Protein AF-A0A7S2DRT0-F1 (afdb_monomer_lite)

InterPro domains:
  IPR014710 RmlC-like jelly roll fold [G3DSA:2.60.120.10] (1-60)
  IPR041667 Cupin-like domain 8 [PF13621] (11-52)

pLDDT: mean 78.79, std 1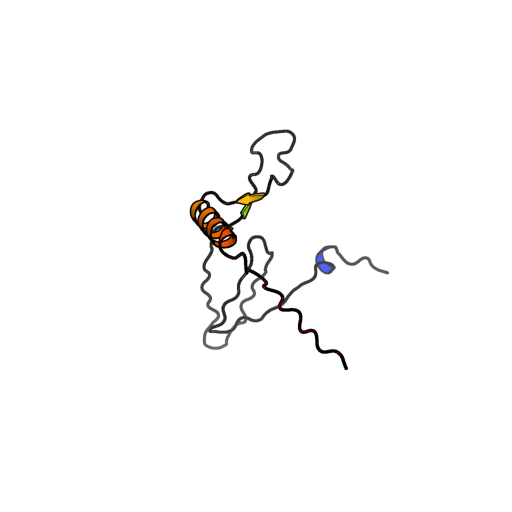6.58, range [38.59, 97.44]

Radius of gyration: 24.8 Å; chains: 1; bounding box: 72×45×56 Å

Structure (mmCIF, N/CA/C/O backbone):
data_AF-A0A7S2DRT0-F1
#
_entry.id   AF-A0A7S2DRT0-F1
#
loop_
_atom_site.group_PDB
_atom_site.id
_atom_site.type_symbol
_atom_site.label_atom_id
_atom_site.label_alt_id
_atom_site.label_comp_id
_atom_site.label_asym_id
_atom_site.label_entity_id
_atom_site.label_seq_id
_atom_site.pdbx_PDB_ins_code
_atom_site.Cartn_x
_atom_site.Cartn_y
_atom_site.Cartn_z
_atom_site.occupancy
_atom_site.B_iso_or_equiv
_atom_site.auth_seq_id
_atom_site.auth_comp_id
_atom_site.auth_asym_id
_atom_site.auth_atom_id
_atom_site.pdbx_PDB_model_num
ATOM 1 N N . MET A 1 1 ? 16.108 -32.661 11.415 1.00 62.16 1 MET A N 1
ATOM 2 C CA . MET A 1 1 ? 15.361 -31.670 10.605 1.00 62.16 1 MET A CA 1
ATOM 3 C C . MET A 1 1 ? 15.883 -30.280 10.935 1.00 62.16 1 MET A C 1
ATOM 5 O O . MET A 1 1 ? 15.874 -29.922 12.106 1.00 62.16 1 MET A O 1
ATOM 9 N N . ALA A 1 2 ? 16.380 -29.528 9.951 1.00 69.25 2 ALA A N 1
ATOM 10 C CA . ALA A 1 2 ? 16.818 -28.148 10.166 1.00 69.25 2 ALA A CA 1
ATOM 11 C C . ALA A 1 2 ? 15.604 -27.237 10.427 1.00 69.25 2 ALA A C 1
ATOM 13 O O . ALA A 1 2 ? 14.574 -27.375 9.765 1.00 69.25 2 ALA A O 1
ATOM 14 N N . LYS A 1 3 ? 15.703 -26.328 11.406 1.00 77.56 3 LYS A N 1
ATOM 15 C CA . LYS A 1 3 ? 14.666 -25.319 11.661 1.00 77.56 3 LYS A CA 1
ATOM 16 C C . LYS A 1 3 ? 14.762 -24.244 10.576 1.00 77.56 3 LYS A C 1
ATOM 18 O O . LYS A 1 3 ? 15.792 -23.588 10.475 1.00 77.56 3 LYS A O 1
ATOM 23 N N . ARG A 1 4 ? 13.693 -24.070 9.794 1.00 79.12 4 ARG A N 1
ATOM 24 C CA . ARG A 1 4 ? 13.535 -22.928 8.880 1.00 79.12 4 ARG A CA 1
ATOM 25 C C . ARG A 1 4 ? 13.593 -21.615 9.658 1.00 79.12 4 ARG A C 1
ATOM 27 O O . ARG A 1 4 ? 13.104 -21.557 10.794 1.00 79.12 4 ARG A O 1
ATOM 34 N N . SER A 1 5 ? 14.173 -20.579 9.060 1.00 87.50 5 SER A N 1
ATOM 35 C CA . SER A 1 5 ? 14.199 -19.243 9.665 1.00 87.50 5 SER A CA 1
ATOM 36 C C . SER A 1 5 ? 12.775 -18.686 9.843 1.00 87.50 5 SER A C 1
ATOM 38 O O . SER A 1 5 ? 11.827 -19.141 9.202 1.00 87.50 5 SER A O 1
ATOM 40 N N . LEU A 1 6 ? 12.586 -17.700 10.731 1.00 84.56 6 LEU A N 1
ATOM 41 C CA . LEU A 1 6 ? 11.270 -17.064 10.916 1.00 84.56 6 LEU A CA 1
ATOM 42 C C . LEU A 1 6 ? 10.760 -16.402 9.627 1.00 84.56 6 LEU A C 1
ATOM 44 O O . LEU A 1 6 ? 9.561 -16.414 9.374 1.00 84.56 6 LEU A O 1
ATOM 48 N N . VAL A 1 7 ? 11.671 -15.884 8.803 1.00 83.56 7 VAL A N 1
ATOM 49 C CA . VAL A 1 7 ? 11.357 -15.222 7.530 1.00 83.56 7 VAL A CA 1
ATOM 50 C C . VAL A 1 7 ? 10.798 -16.213 6.509 1.00 83.56 7 VAL A C 1
ATOM 52 O O . VAL A 1 7 ? 9.800 -15.923 5.860 1.00 83.56 7 VAL A O 1
ATOM 55 N N . GLU A 1 8 ? 11.368 -17.419 6.425 1.00 85.81 8 GLU A N 1
ATOM 56 C CA . GLU A 1 8 ? 10.902 -18.494 5.526 1.00 85.81 8 GLU A CA 1
ATOM 57 C C . GLU A 1 8 ? 9.492 -19.009 5.850 1.00 85.81 8 GLU A C 1
ATOM 59 O O . GLU A 1 8 ? 8.924 -19.793 5.090 1.00 85.81 8 GLU A O 1
ATOM 64 N N . ARG A 1 9 ? 8.933 -18.621 7.000 1.00 88.19 9 ARG A N 1
ATOM 65 C CA . ARG A 1 9 ? 7.596 -19.031 7.441 1.00 88.19 9 ARG A CA 1
ATOM 66 C C . ARG A 1 9 ? 6.520 -17.998 7.123 1.00 88.19 9 ARG A C 1
ATOM 68 O O . ARG A 1 9 ? 5.349 -18.285 7.362 1.00 88.19 9 ARG A O 1
ATOM 75 N N . ILE A 1 10 ? 6.895 -16.819 6.631 1.00 88.44 10 ILE A N 1
ATOM 76 C CA . ILE A 1 10 ? 5.943 -15.762 6.292 1.00 88.44 10 ILE A CA 1
ATOM 77 C C . ILE A 1 10 ? 5.317 -16.111 4.933 1.00 88.44 10 ILE A C 1
ATOM 79 O O . ILE A 1 10 ? 6.053 -16.205 3.948 1.00 88.44 10 ILE A O 1
ATOM 83 N N . PRO A 1 11 ? 3.992 -16.327 4.851 1.00 90.06 11 PRO A N 1
ATOM 84 C CA . PRO A 1 11 ? 3.329 -16.552 3.573 1.00 90.06 11 PRO A CA 1
ATOM 85 C C . PRO A 1 11 ? 3.464 -15.307 2.693 1.00 90.06 11 PRO A C 1
ATOM 87 O O . PRO A 1 11 ? 3.334 -14.180 3.172 1.00 90.06 11 PRO A O 1
ATOM 90 N N . ARG A 1 12 ? 3.736 -15.521 1.404 1.00 92.00 12 ARG A N 1
ATOM 91 C CA . ARG A 1 12 ? 3.936 -14.459 0.415 1.00 92.00 12 ARG A CA 1
ATOM 92 C C . ARG A 1 12 ? 2.853 -14.524 -0.646 1.00 92.00 12 ARG A C 1
ATOM 94 O O . ARG A 1 12 ? 2.430 -15.609 -1.038 1.00 92.00 12 ARG A O 1
ATOM 101 N N . VAL A 1 13 ? 2.440 -13.352 -1.106 1.00 94.56 13 VAL A N 1
ATOM 102 C CA . VAL A 1 13 ? 1.585 -13.187 -2.279 1.00 94.56 13 VAL A CA 1
ATOM 103 C C . VAL A 1 13 ? 2.405 -12.412 -3.296 1.00 94.56 13 VAL A C 1
ATOM 105 O O . VAL A 1 13 ? 2.816 -11.287 -3.024 1.00 94.56 13 VAL A O 1
ATOM 108 N N . GLU A 1 14 ? 2.680 -13.037 -4.437 1.00 95.19 14 GLU A N 1
ATOM 109 C CA . GLU A 1 14 ? 3.461 -12.445 -5.522 1.00 95.19 14 GLU A CA 1
ATOM 110 C C . GLU A 1 14 ? 2.535 -12.080 -6.677 1.00 95.19 14 GLU A C 1
ATOM 112 O O . GLU A 1 14 ? 1.669 -12.863 -7.071 1.00 95.19 14 GLU A O 1
ATOM 117 N N . VAL A 1 15 ? 2.711 -10.871 -7.208 1.00 95.75 15 VAL A N 1
ATOM 118 C CA . VAL A 1 15 ? 1.907 -10.343 -8.312 1.00 95.75 15 VAL A CA 1
ATOM 119 C C . VAL A 1 15 ? 2.797 -9.607 -9.306 1.00 95.75 15 VAL A C 1
ATOM 121 O O . VAL A 1 15 ? 3.780 -8.976 -8.923 1.00 95.75 15 VAL A O 1
ATOM 124 N N . VAL A 1 16 ? 2.425 -9.659 -10.586 1.00 95.31 16 VAL A N 1
ATOM 125 C CA . VAL A 1 16 ? 3.060 -8.876 -11.653 1.00 95.31 16 VAL A CA 1
ATOM 126 C C . VAL A 1 16 ? 2.074 -7.816 -12.129 1.00 95.31 16 VAL A C 1
ATOM 128 O O . VAL A 1 16 ? 0.986 -8.128 -12.614 1.00 95.31 16 VAL A O 1
ATOM 131 N N . VAL A 1 17 ? 2.456 -6.549 -11.981 1.00 95.00 17 VAL A N 1
ATOM 132 C CA . VAL A 1 17 ? 1.656 -5.393 -12.403 1.00 95.00 17 VAL A CA 1
ATOM 133 C C . VAL A 1 17 ? 2.108 -4.971 -13.801 1.00 95.00 17 VAL A C 1
ATOM 135 O O . VAL A 1 17 ? 3.297 -4.772 -14.031 1.00 95.00 17 VAL A O 1
ATOM 138 N N . GLN A 1 18 ? 1.167 -4.862 -14.739 1.00 93.25 18 GLN A N 1
ATOM 139 C CA . GLN A 1 18 ? 1.421 -4.491 -16.133 1.00 93.25 18 GLN A CA 1
ATOM 140 C C . GLN A 1 18 ? 0.907 -3.072 -16.423 1.00 93.25 18 GLN A C 1
ATOM 142 O O . GLN A 1 18 ? 0.134 -2.529 -15.627 1.00 93.25 18 GLN A O 1
ATOM 147 N N . PRO A 1 19 ? 1.299 -2.453 -17.552 1.00 92.81 19 PRO A N 1
ATOM 148 C CA . PRO A 1 19 ? 0.739 -1.171 -17.965 1.00 92.81 19 PRO A CA 1
ATOM 149 C C . PRO A 1 19 ? -0.796 -1.202 -17.992 1.00 92.81 19 PRO A C 1
ATOM 151 O O . PRO A 1 19 ? -1.398 -2.078 -18.605 1.00 92.81 19 PRO A O 1
ATOM 154 N N . GLY A 1 20 ? -1.424 -0.245 -17.306 1.00 94.88 20 GLY A N 1
ATOM 155 C CA . GLY A 1 20 ? -2.882 -0.159 -17.158 1.00 94.88 20 GLY A CA 1
ATOM 156 C C . GLY A 1 20 ? -3.455 -0.884 -15.934 1.00 94.88 20 GLY A C 1
ATOM 157 O O . GLY A 1 20 ? -4.617 -0.660 -15.603 1.00 94.88 20 GLY A O 1
ATOM 158 N N . HIS A 1 21 ? -2.672 -1.701 -15.222 1.00 96.56 21 HIS A N 1
ATOM 159 C CA . HIS A 1 21 ? -3.114 -2.303 -13.963 1.00 96.56 21 HIS A CA 1
ATOM 160 C C . HIS A 1 21 ? -3.060 -1.300 -12.807 1.00 96.56 21 HIS A C 1
ATOM 162 O O . HIS A 1 21 ? -2.163 -0.462 -12.720 1.00 96.56 21 HIS A O 1
ATOM 168 N N . ILE A 1 22 ? -3.994 -1.456 -11.868 1.00 97.19 22 ILE A N 1
ATOM 169 C CA . ILE A 1 22 ? -3.996 -0.754 -10.586 1.00 97.19 22 ILE A CA 1
ATOM 170 C C . ILE A 1 22 ? -3.856 -1.803 -9.488 1.00 97.19 22 ILE A C 1
ATOM 172 O O . ILE A 1 22 ? -4.667 -2.723 -9.395 1.00 97.19 22 ILE A O 1
ATOM 176 N N . LEU A 1 23 ? -2.826 -1.661 -8.655 1.00 97.44 23 LEU A N 1
ATOM 177 C CA . LEU A 1 23 ? -2.627 -2.497 -7.476 1.00 97.44 23 LEU A CA 1
ATOM 178 C C . LEU A 1 23 ? -3.076 -1.729 -6.232 1.00 97.44 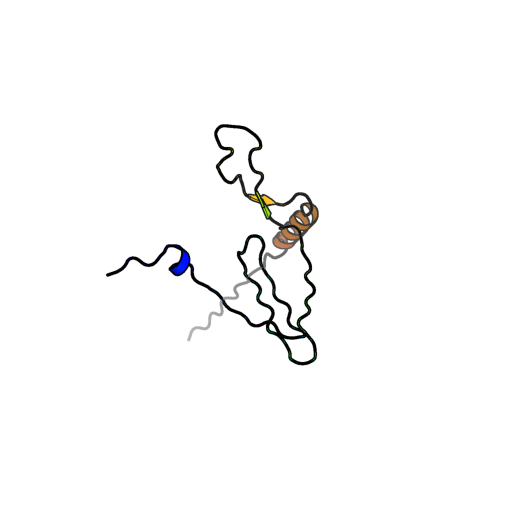23 LEU A C 1
ATOM 180 O O . LEU A 1 23 ? -2.493 -0.702 -5.889 1.00 97.44 23 LEU A O 1
ATOM 184 N N . TYR A 1 24 ? -4.091 -2.245 -5.540 1.00 97.00 24 TYR A N 1
ATOM 185 C CA . TYR A 1 24 ? -4.460 -1.755 -4.216 1.00 97.00 24 TYR A CA 1
ATOM 186 C C . TYR A 1 24 ? -3.581 -2.423 -3.158 1.00 97.00 24 TYR A C 1
ATOM 188 O O . TYR A 1 24 ? -3.634 -3.640 -2.982 1.00 97.00 24 TYR A O 1
ATOM 196 N N . ILE A 1 25 ? -2.779 -1.624 -2.453 1.00 96.12 25 ILE A N 1
ATOM 197 C CA . ILE A 1 25 ? -1.981 -2.074 -1.310 1.00 96.12 25 ILE A CA 1
ATOM 198 C C . ILE A 1 25 ? -2.655 -1.533 -0.046 1.00 96.12 25 ILE A C 1
ATOM 200 O O . ILE A 1 25 ? -2.635 -0.318 0.170 1.00 96.12 25 ILE A O 1
ATOM 204 N N . PRO A 1 26 ? -3.265 -2.394 0.787 1.00 93.31 26 PRO A N 1
ATOM 205 C CA . PRO A 1 26 ? -3.889 -1.941 2.018 1.00 93.31 26 PRO A CA 1
ATOM 206 C C . PRO A 1 26 ? -2.876 -1.276 2.952 1.00 93.31 26 PRO A C 1
ATOM 208 O O . PRO A 1 26 ? -1.692 -1.624 2.986 1.00 93.31 26 PRO A O 1
ATOM 211 N N . ALA A 1 27 ? -3.360 -0.338 3.765 1.00 89.94 27 ALA A N 1
ATOM 212 C CA . ALA A 1 27 ? -2.532 0.297 4.777 1.00 89.94 27 ALA A CA 1
ATOM 213 C C . ALA A 1 27 ? -1.861 -0.753 5.679 1.00 89.94 27 ALA A C 1
ATOM 215 O O . ALA A 1 27 ? -2.481 -1.739 6.082 1.00 89.94 27 ALA A O 1
ATOM 216 N N . LEU A 1 28 ? -0.595 -0.504 6.027 1.00 88.19 28 LEU A N 1
ATOM 217 C CA . LEU A 1 28 ? 0.230 -1.349 6.902 1.00 88.19 28 LEU A CA 1
ATOM 218 C C . LEU A 1 28 ? 0.622 -2.721 6.321 1.00 88.19 28 LEU A C 1
ATOM 220 O O . LEU A 1 28 ? 1.243 -3.515 7.030 1.00 88.19 28 LEU A O 1
ATOM 224 N N . TRP A 1 29 ? 0.310 -3.016 5.056 1.00 92.88 29 TRP A N 1
ATOM 225 C CA . TRP A 1 29 ? 0.797 -4.233 4.407 1.00 92.88 2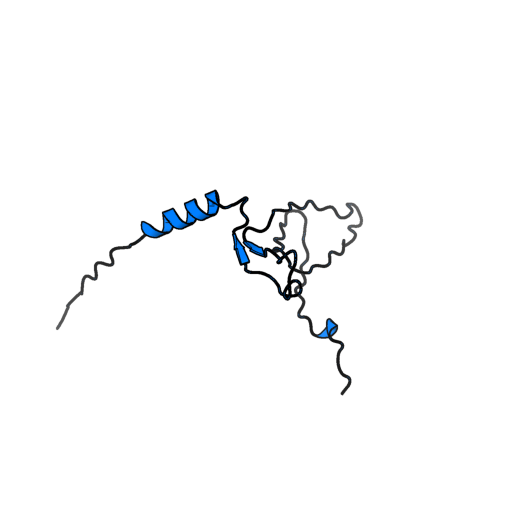9 TRP A CA 1
ATOM 226 C C . TRP A 1 29 ? 2.264 -4.097 3.995 1.00 92.88 29 TRP A C 1
ATOM 228 O O . TRP A 1 29 ? 2.648 -3.184 3.261 1.00 92.88 29 TRP A O 1
ATOM 238 N N . TRP A 1 30 ? 3.083 -5.050 4.445 1.00 94.38 30 TRP A N 1
ATOM 239 C CA . TRP A 1 30 ? 4.461 -5.193 3.988 1.00 94.38 30 TRP A CA 1
ATOM 240 C C . TRP A 1 30 ? 4.479 -5.577 2.511 1.00 94.38 30 TRP A C 1
ATOM 242 O O . TRP A 1 30 ? 3.776 -6.499 2.101 1.00 94.38 30 TRP A O 1
ATOM 252 N N . HIS A 1 31 ? 5.294 -4.883 1.726 1.00 95.81 31 HIS A N 1
ATOM 253 C CA . HIS A 1 31 ? 5.460 -5.156 0.307 1.00 95.81 31 HIS A CA 1
ATOM 254 C C . HIS A 1 31 ? 6.893 -4.846 -0.126 1.00 95.81 31 HIS A C 1
AT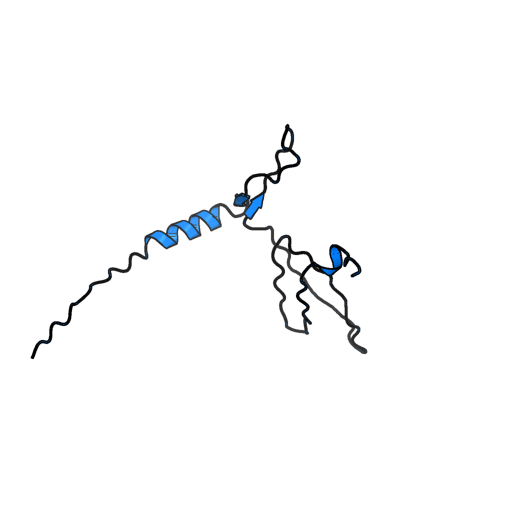OM 256 O O . HIS A 1 31 ? 7.550 -3.960 0.419 1.00 95.81 31 HIS A O 1
ATOM 262 N N . GLU A 1 32 ? 7.362 -5.599 -1.112 1.00 95.19 32 GLU A N 1
ATOM 263 C CA . GLU A 1 32 ? 8.627 -5.391 -1.804 1.00 95.19 32 GLU A CA 1
ATOM 264 C C . GLU A 1 32 ? 8.306 -5.200 -3.285 1.00 95.19 32 GLU A C 1
ATOM 266 O O . GLU A 1 32 ? 7.470 -5.917 -3.838 1.00 95.19 32 GLU A O 1
ATOM 271 N N . VAL A 1 33 ? 8.934 -4.208 -3.915 1.00 95.25 33 VAL A N 1
ATOM 272 C CA . VAL A 1 33 ? 8.702 -3.883 -5.323 1.00 95.25 33 VAL A CA 1
ATOM 273 C C . VAL A 1 33 ? 10.005 -4.059 -6.078 1.00 95.25 33 VAL A C 1
ATOM 275 O O . VAL A 1 33 ? 10.989 -3.371 -5.810 1.00 95.25 33 VAL A O 1
ATOM 278 N N . THR A 1 34 ? 9.997 -4.965 -7.049 1.00 94.75 34 THR A N 1
ATOM 279 C CA . THR A 1 34 ? 11.106 -5.150 -7.982 1.00 94.75 34 THR A CA 1
ATOM 280 C C . THR A 1 34 ? 10.665 -4.704 -9.367 1.00 94.75 34 THR A C 1
ATOM 282 O O . THR A 1 34 ? 9.692 -5.216 -9.916 1.00 94.75 34 THR A O 1
ATOM 285 N N . ALA A 1 35 ? 11.392 -3.749 -9.945 1.00 91.31 35 ALA A N 1
ATOM 286 C CA . ALA A 1 35 ? 11.193 -3.366 -11.333 1.00 91.31 35 ALA A CA 1
ATOM 287 C C . ALA A 1 35 ? 11.743 -4.468 -12.248 1.00 91.31 35 ALA A C 1
ATOM 289 O O . ALA A 1 35 ? 12.927 -4.803 -12.179 1.00 91.31 35 ALA A O 1
ATOM 290 N N . LEU A 1 36 ? 10.894 -5.015 -13.119 1.00 86.44 36 LEU A N 1
ATOM 291 C CA . LEU A 1 36 ? 11.341 -5.899 -14.190 1.00 86.44 36 LEU A CA 1
ATOM 292 C C . LEU A 1 36 ? 11.780 -5.024 -15.372 1.00 86.44 36 LEU A C 1
ATOM 294 O O . LEU A 1 36 ? 10.967 -4.250 -15.882 1.00 86.44 36 LEU A O 1
ATOM 298 N N . PRO A 1 37 ? 13.052 -5.081 -15.798 1.00 79.25 37 PRO A N 1
ATOM 299 C CA . PRO A 1 37 ? 13.533 -4.229 -16.875 1.00 79.25 37 PRO A CA 1
ATOM 300 C C . PRO A 1 37 ? 12.843 -4.599 -18.194 1.00 79.25 37 PRO A C 1
ATOM 302 O O . PRO A 1 37 ? 12.996 -5.715 -18.689 1.00 79.25 37 PRO A O 1
ATOM 305 N N . HIS A 1 38 ? 12.104 -3.652 -18.780 1.00 78.62 38 HIS A N 1
ATOM 306 C CA . HIS A 1 38 ? 11.663 -3.752 -20.170 1.00 78.62 38 HIS A CA 1
ATOM 307 C C . HIS A 1 38 ? 12.797 -3.268 -21.085 1.00 78.62 38 HIS A C 1
ATOM 309 O O . HIS A 1 38 ? 13.322 -2.178 -20.834 1.00 78.62 38 HIS A O 1
ATOM 315 N N . PRO A 1 39 ? 13.164 -4.014 -22.146 1.00 79.81 39 PRO A N 1
ATOM 316 C CA . PRO A 1 39 ? 14.337 -3.708 -22.971 1.00 79.81 39 PRO A CA 1
ATOM 317 C C . PRO A 1 39 ? 14.300 -2.321 -23.633 1.00 79.81 39 PRO A C 1
ATOM 319 O O . PRO A 1 39 ? 15.353 -1.756 -23.902 1.00 79.81 39 PRO A O 1
ATOM 322 N N . GLU A 1 40 ? 13.110 -1.757 -23.856 1.00 80.25 40 GLU A N 1
ATOM 323 C CA . GLU A 1 40 ? 12.944 -0.499 -24.606 1.00 80.25 40 GLU A CA 1
ATOM 324 C C . GLU A 1 40 ? 12.328 0.658 -23.805 1.00 80.25 40 GLU A C 1
ATOM 326 O O . GLU A 1 40 ? 12.544 1.818 -24.138 1.00 80.25 40 GLU A O 1
ATOM 331 N N . LEU A 1 41 ? 11.541 0.369 -22.764 1.00 77.19 41 LEU A N 1
ATOM 332 C CA . LEU A 1 41 ? 10.604 1.345 -22.178 1.00 77.19 41 LEU A CA 1
ATOM 333 C C . LEU A 1 41 ? 10.867 1.638 -20.695 1.00 77.19 41 LEU A C 1
ATOM 335 O O . LEU A 1 41 ? 10.218 2.506 -20.115 1.00 77.19 41 LEU A O 1
ATOM 339 N N . GLY A 1 42 ? 11.825 0.942 -20.072 1.00 83.56 42 GLY A N 1
ATOM 340 C CA . GLY A 1 42 ? 12.025 1.012 -18.624 1.00 83.56 42 GLY A CA 1
ATOM 341 C C . GLY A 1 42 ? 10.785 0.555 -17.842 1.00 83.56 42 GLY A C 1
ATOM 342 O O . GLY A 1 42 ? 9.872 -0.059 -18.391 1.00 83.56 42 GLY A O 1
ATOM 343 N N . CYS A 1 43 ? 10.762 0.824 -16.537 1.00 90.19 43 CYS A N 1
ATOM 344 C CA . CYS A 1 43 ? 9.623 0.536 -15.665 1.00 90.19 43 CYS A CA 1
ATOM 345 C C . CYS A 1 43 ? 9.227 1.825 -14.941 1.00 90.19 43 CYS A C 1
ATOM 347 O O . CYS A 1 43 ? 10.043 2.401 -14.222 1.00 90.19 43 CYS A O 1
ATOM 349 N N . MET A 1 44 ? 7.985 2.271 -15.129 1.00 90.50 44 MET A N 1
ATOM 350 C CA . MET A 1 44 ? 7.442 3.470 -14.492 1.00 90.50 44 MET A CA 1
ATOM 351 C C . MET A 1 44 ? 6.087 3.157 -13.863 1.00 90.50 44 MET A C 1
ATOM 353 O O . MET A 1 44 ? 5.254 2.477 -14.458 1.00 90.50 44 MET A O 1
ATOM 357 N N . SER A 1 45 ? 5.861 3.689 -12.666 1.00 93.38 45 SER A N 1
ATOM 358 C CA . SER A 1 45 ? 4.604 3.565 -11.933 1.00 93.38 45 SER A CA 1
ATOM 359 C C . SER A 1 45 ? 4.272 4.876 -11.234 1.00 93.38 45 SER A C 1
ATOM 361 O O . SER A 1 45 ? 5.174 5.601 -10.815 1.00 93.38 45 SER A O 1
ATOM 363 N N . VAL A 1 46 ? 2.982 5.141 -11.048 1.00 95.88 46 VAL A N 1
ATOM 364 C CA . VAL A 1 46 ? 2.483 6.242 -10.219 1.00 95.88 46 VAL A CA 1
ATOM 365 C C . VAL A 1 46 ? 1.648 5.643 -9.098 1.00 95.88 46 VAL A C 1
ATOM 367 O O . VAL A 1 46 ? 0.796 4.792 -9.343 1.00 95.88 46 VAL A O 1
ATOM 370 N N . SER A 1 47 ? 1.894 6.087 -7.871 1.00 96.75 47 SER A N 1
ATOM 371 C CA . SER A 1 47 ? 1.149 5.665 -6.687 1.00 96.75 47 SER A CA 1
ATOM 372 C C . SER A 1 47 ? 0.388 6.841 -6.090 1.00 96.75 47 SER A C 1
ATOM 374 O O . SER A 1 47 ? 0.928 7.943 -5.996 1.00 96.75 47 SER A O 1
ATOM 376 N N . HIS A 1 48 ? -0.831 6.578 -5.626 1.00 97.00 48 HIS A N 1
ATOM 377 C CA . HIS A 1 48 ? -1.598 7.508 -4.805 1.00 97.00 48 HIS A CA 1
ATOM 378 C C . HIS A 1 48 ? -1.653 6.962 -3.381 1.00 97.00 48 HIS A C 1
ATOM 380 O O . HIS A 1 48 ? -2.071 5.823 -3.170 1.00 97.00 48 HIS A O 1
ATOM 386 N N . THR A 1 49 ? -1.224 7.771 -2.416 1.00 94.56 49 THR A N 1
ATOM 387 C CA . THR A 1 49 ? -1.231 7.403 -0.999 1.00 94.56 49 THR A CA 1
ATOM 388 C C . THR A 1 49 ? -2.335 8.170 -0.297 1.00 94.56 49 THR A C 1
ATOM 390 O O . THR A 1 49 ? -2.366 9.397 -0.343 1.00 94.56 49 THR A O 1
ATOM 393 N N . TYR A 1 50 ? -3.219 7.435 0.367 1.00 91.38 50 TYR A N 1
ATOM 394 C CA . TYR A 1 50 ? -4.303 7.984 1.172 1.00 91.38 50 TYR A CA 1
ATOM 395 C C . TYR A 1 50 ? -4.028 7.702 2.645 1.00 91.38 50 TYR A C 1
ATOM 397 O O . TYR A 1 50 ? -3.430 6.675 2.984 1.00 91.38 50 TYR A O 1
ATOM 405 N N . GLU A 1 51 ? -4.471 8.595 3.526 1.00 90.12 51 GLU A N 1
ATOM 406 C CA . GLU A 1 51 ? -4.440 8.297 4.951 1.00 90.12 51 GLU A CA 1
ATOM 407 C C . GLU A 1 51 ? -5.414 7.148 5.268 1.00 90.12 51 GLU A C 1
ATOM 409 O O . GLU A 1 51 ? -6.511 7.088 4.708 1.00 90.12 51 GLU A O 1
ATOM 414 N N . PRO A 1 52 ? -5.051 6.209 6.158 1.00 90.56 52 PRO A N 1
ATOM 415 C CA . PRO A 1 52 ? -5.958 5.139 6.551 1.00 90.56 52 PRO A CA 1
ATOM 416 C C . PRO A 1 52 ? -7.233 5.693 7.199 1.00 90.56 52 PRO A C 1
ATOM 418 O O .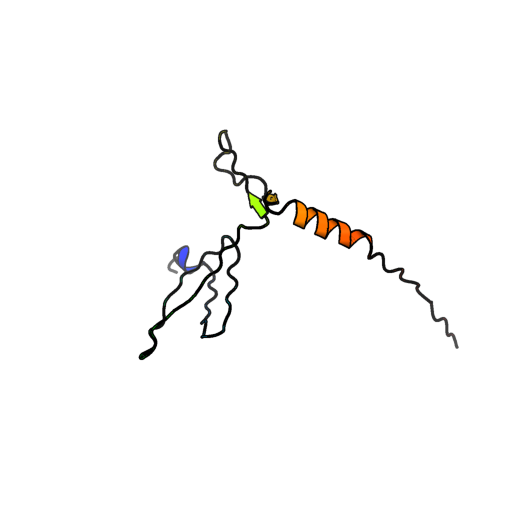 PRO A 1 52 ? -7.168 6.595 8.038 1.00 90.56 52 PRO A O 1
ATOM 421 N N . PHE A 1 53 ? -8.382 5.104 6.856 1.00 88.69 53 PHE A N 1
ATOM 422 C CA . PHE A 1 53 ? -9.681 5.479 7.427 1.00 88.69 53 PHE A CA 1
ATOM 423 C C . PHE A 1 53 ? -9.761 5.176 8.929 1.00 88.69 53 PHE A C 1
ATOM 425 O O . PHE A 1 53 ? -10.326 5.944 9.701 1.00 88.69 53 PHE A O 1
ATOM 432 N N . TYR A 1 54 ? -9.120 4.086 9.357 1.00 87.75 54 TYR A N 1
ATOM 433 C CA . TYR A 1 54 ? -8.933 3.744 10.762 1.00 87.75 54 TYR A CA 1
ATOM 434 C C . TYR A 1 54 ? -7.450 3.786 11.123 1.00 87.75 54 TYR A C 1
ATOM 436 O O . TYR A 1 54 ? -6.604 3.242 10.410 1.00 87.75 54 TYR A O 1
ATOM 444 N N . GLY A 1 55 ? -7.136 4.401 12.258 1.00 83.94 55 GLY A N 1
ATOM 445 C CA . GLY A 1 55 ? -5.783 4.510 12.795 1.00 83.94 55 GLY A CA 1
ATOM 446 C C . GLY A 1 55 ? -5.721 4.074 14.254 1.00 83.94 55 GLY A C 1
ATOM 447 O O . GLY A 1 55 ? -6.743 3.838 14.894 1.00 83.94 55 GLY A O 1
ATOM 448 N N . ARG A 1 56 ? -4.511 3.970 14.806 1.00 80.19 56 ARG A N 1
ATOM 449 C CA . ARG A 1 56 ? -4.312 3.756 16.247 1.00 80.19 56 ARG A CA 1
ATOM 450 C C . ARG A 1 56 ? -3.662 4.983 16.857 1.00 80.19 56 ARG A C 1
ATOM 452 O O . ARG A 1 56 ? -2.607 5.409 16.398 1.00 80.19 56 ARG A O 1
ATOM 459 N N . VAL A 1 57 ? -4.251 5.508 17.926 1.00 71.25 57 VAL A N 1
ATOM 460 C CA . VAL A 1 57 ? -3.615 6.564 18.721 1.00 71.25 57 VAL A CA 1
ATOM 461 C C . VAL A 1 57 ? -2.715 5.892 19.741 1.00 71.25 57 VAL A C 1
ATOM 463 O O . VAL A 1 57 ? -3.188 5.296 20.708 1.00 71.25 57 VAL A O 1
ATOM 466 N N . GLN A 1 58 ? -1.406 5.936 19.507 1.00 69.06 58 GLN A N 1
ATOM 467 C CA . GLN A 1 58 ? -0.454 5.418 20.480 1.00 69.06 58 GLN A CA 1
ATOM 468 C C . GLN A 1 58 ? -0.417 6.360 21.695 1.00 69.06 58 GLN A C 1
ATOM 470 O O . GLN A 1 58 ? -0.292 7.576 21.512 1.00 69.06 58 GLN A O 1
ATOM 475 N N . PRO A 1 59 ? -0.518 5.847 22.936 1.00 64.69 59 PRO A N 1
ATOM 476 C CA . PRO A 1 59 ? -0.357 6.681 24.118 1.00 64.69 59 PRO A CA 1
ATOM 477 C C . PRO A 1 59 ? 1.047 7.289 24.108 1.00 64.69 59 PRO A C 1
ATOM 479 O O . PRO A 1 59 ? 2.043 6.569 24.182 1.00 64.69 59 PRO A O 1
ATOM 482 N N . ARG A 1 60 ? 1.129 8.619 23.985 1.00 63.22 60 ARG A N 1
ATOM 483 C CA . ARG A 1 60 ? 2.399 9.346 23.823 1.00 63.22 60 ARG A CA 1
ATOM 484 C C . ARG A 1 60 ? 3.305 9.235 25.060 1.00 63.22 60 ARG A C 1
ATOM 486 O O . ARG A 1 60 ? 4.516 9.374 24.934 1.00 63.22 60 ARG A O 1
ATOM 493 N N . THR A 1 61 ? 2.737 8.943 26.232 1.00 66.75 61 THR A N 1
ATOM 494 C CA . THR A 1 61 ? 3.446 8.711 27.500 1.00 66.75 61 THR A CA 1
ATOM 495 C C . THR A 1 61 ? 2.636 7.784 28.420 1.00 66.75 61 THR A C 1
ATOM 497 O O . THR A 1 61 ? 1.408 7.835 28.434 1.00 66.75 61 THR A O 1
ATOM 500 N N . GLY A 1 62 ? 3.316 6.926 29.194 1.00 65.75 62 GLY A N 1
ATOM 501 C CA . GLY A 1 62 ? 2.711 6.095 30.248 1.00 65.75 62 GLY A CA 1
ATOM 502 C C . GLY A 1 62 ? 3.151 4.619 30.246 1.00 65.75 62 GLY A C 1
ATOM 503 O O . GLY A 1 62 ? 3.763 4.158 29.274 1.00 65.75 62 GLY A O 1
ATOM 504 N N . PRO A 1 63 ? 2.845 3.858 31.320 1.00 56.47 63 PRO A N 1
ATOM 505 C CA . PRO A 1 63 ? 3.119 2.422 31.437 1.00 56.47 63 PRO A CA 1
ATOM 506 C C . PRO A 1 63 ? 2.211 1.631 30.478 1.00 56.47 63 PRO A C 1
ATOM 508 O O . PRO A 1 63 ? 1.190 1.066 30.854 1.00 56.47 63 PRO A O 1
ATOM 511 N N . GLY A 1 64 ? 2.549 1.674 29.192 1.00 58.75 64 GLY A N 1
ATOM 512 C CA . GLY A 1 64 ? 1.703 1.195 28.099 1.00 58.75 64 GLY A CA 1
ATOM 513 C C . GLY A 1 64 ? 2.066 1.760 26.726 1.00 58.75 64 GLY A C 1
ATOM 514 O O . GLY A 1 64 ? 1.498 1.309 25.741 1.00 58.75 64 GLY A O 1
ATOM 515 N N . ALA A 1 65 ? 3.038 2.678 26.628 1.00 61.59 65 ALA A N 1
ATOM 516 C CA . ALA A 1 65 ? 3.513 3.232 25.355 1.00 61.59 65 ALA A CA 1
ATOM 517 C C . ALA A 1 65 ? 4.023 2.168 24.351 1.00 61.59 65 ALA A C 1
ATOM 519 O O . ALA A 1 65 ? 4.058 2.423 23.150 1.00 61.59 65 ALA A O 1
ATOM 520 N N . SER A 1 66 ? 4.369 0.957 24.813 1.00 59.19 66 SER A N 1
ATOM 521 C CA . SER A 1 66 ? 4.723 -0.182 23.948 1.00 59.19 66 SER A CA 1
ATOM 522 C C . SER A 1 66 ? 3.522 -0.972 23.414 1.00 59.19 66 SER A C 1
ATOM 524 O O . SER A 1 66 ? 3.695 -1.836 22.555 1.00 59.19 66 SER A O 1
ATOM 526 N N . ARG A 1 67 ? 2.305 -0.713 23.910 1.00 68.00 67 ARG A N 1
ATOM 527 C CA . ARG A 1 67 ? 1.081 -1.364 23.437 1.00 68.00 67 ARG A CA 1
ATOM 528 C C . ARG A 1 67 ? 0.464 -0.532 22.321 1.00 68.00 67 ARG A C 1
ATOM 530 O O . ARG A 1 67 ? 0.308 0.680 22.439 1.00 68.00 67 ARG A O 1
ATOM 537 N N . LEU A 1 68 ? 0.086 -1.211 21.242 1.00 70.25 68 LEU A N 1
ATOM 538 C CA . LEU A 1 68 ? -0.736 -0.627 20.190 1.00 70.25 68 LEU A CA 1
ATOM 539 C C . LEU A 1 68 ? -2.033 -0.093 20.823 1.00 70.25 68 LEU A C 1
ATOM 541 O O . LEU A 1 68 ? -2.764 -0.857 21.453 1.00 70.25 68 LEU A O 1
ATOM 545 N N . GLY A 1 69 ? -2.294 1.210 20.687 1.00 76.56 69 GLY A N 1
ATOM 546 C CA . GLY A 1 69 ? -3.494 1.855 21.234 1.00 76.56 69 GLY A CA 1
ATOM 547 C C . GLY A 1 69 ? -4.783 1.412 20.536 1.00 76.56 69 GLY A C 1
ATOM 548 O O . GLY A 1 69 ? -4.742 0.637 19.575 1.00 76.56 69 GLY A O 1
ATOM 549 N N . SER A 1 70 ? -5.933 1.893 21.011 1.00 80.88 70 SER A N 1
ATOM 550 C CA . SER A 1 70 ? -7.237 1.576 20.415 1.00 80.88 70 SER A CA 1
ATOM 551 C C . SER A 1 70 ? -7.304 2.003 18.950 1.00 80.88 70 SER A C 1
ATOM 553 O O . SER A 1 70 ? -6.753 3.039 18.571 1.00 80.88 70 SER A O 1
ATOM 555 N N . VAL A 1 71 ? -7.977 1.189 18.135 1.00 84.44 71 VAL A N 1
ATOM 556 C CA . VAL A 1 71 ? -8.332 1.574 16.767 1.00 84.44 71 VAL A CA 1
ATOM 557 C C . VAL A 1 71 ? -9.447 2.609 16.860 1.00 84.44 71 VAL A C 1
ATOM 559 O O . VAL A 1 71 ? -10.445 2.367 17.535 1.00 84.44 71 VAL A O 1
ATOM 562 N N . ILE A 1 72 ? -9.261 3.754 16.216 1.00 88.19 72 ILE A N 1
ATOM 563 C CA . ILE A 1 72 ? -10.265 4.811 16.101 1.00 88.19 72 ILE A CA 1
ATOM 564 C C . ILE A 1 72 ? -10.421 5.203 14.633 1.00 88.19 72 ILE A C 1
ATOM 566 O O . ILE A 1 72 ? -9.494 5.019 13.839 1.00 88.19 72 ILE A O 1
ATOM 570 N N . CYS A 1 73 ? -11.573 5.769 14.273 1.00 88.44 73 CYS A N 1
ATOM 571 C CA . CYS A 1 73 ? -11.713 6.459 12.994 1.00 88.44 73 CYS A CA 1
ATOM 572 C C . CYS A 1 73 ? -10.701 7.609 12.940 1.00 88.44 73 CYS A C 1
ATOM 574 O O . CYS A 1 73 ? -10.548 8.357 13.912 1.00 88.44 73 CYS A O 1
ATOM 576 N N . ASN A 1 74 ? -10.000 7.745 11.818 1.00 88.56 74 ASN A N 1
ATOM 577 C CA . ASN A 1 74 ? -9.145 8.896 11.584 1.00 88.56 74 ASN A CA 1
ATOM 578 C C . ASN A 1 74 ? -10.044 10.154 11.560 1.00 88.56 74 ASN A C 1
ATOM 580 O O . ASN A 1 74 ? -11.032 10.176 10.820 1.00 88.56 74 ASN A O 1
ATOM 584 N N . PRO A 1 75 ? -9.739 11.187 12.374 1.00 87.25 75 PRO A N 1
ATOM 585 C CA . PRO A 1 75 ? -10.546 12.403 12.458 1.00 87.25 75 PRO A CA 1
ATOM 586 C C . PRO A 1 75 ? -10.794 13.092 11.113 1.00 87.25 75 PRO A C 1
ATOM 588 O O . PRO A 1 75 ? -11.838 13.721 10.959 1.00 87.25 75 PRO A O 1
ATOM 591 N N . ALA A 1 76 ? -9.882 12.943 10.144 1.00 87.81 76 ALA A N 1
ATOM 592 C CA . ALA A 1 76 ? -10.034 13.493 8.797 1.00 87.81 76 ALA A CA 1
ATOM 593 C C . ALA A 1 76 ? -11.253 12.932 8.040 1.00 87.81 76 ALA A C 1
ATOM 595 O O . ALA A 1 76 ? -11.755 13.585 7.131 1.00 87.81 76 ALA A O 1
ATOM 596 N N . TYR A 1 77 ? -11.750 11.753 8.429 1.00 89.56 77 TYR A N 1
ATOM 597 C CA . TYR A 1 77 ? -12.881 11.076 7.785 1.00 89.56 77 TYR A CA 1
ATOM 598 C C . TYR A 1 77 ? -14.131 11.006 8.664 1.00 89.56 77 TYR A C 1
ATOM 600 O O . TYR A 1 77 ? -15.058 10.256 8.359 1.00 89.56 77 TYR A O 1
ATOM 608 N N . ARG A 1 78 ? -14.182 11.773 9.760 1.00 87.25 78 ARG A N 1
ATOM 609 C CA . ARG A 1 78 ? -15.301 11.724 10.710 1.00 87.25 78 ARG A CA 1
ATOM 610 C C . ARG A 1 78 ? -16.651 11.988 10.038 1.00 87.25 78 ARG A C 1
ATOM 612 O O . ARG A 1 78 ? -17.609 11.274 10.312 1.00 87.25 78 ARG A O 1
ATOM 619 N N . ASP A 1 79 ? -16.720 12.980 9.157 1.00 88.94 79 ASP A N 1
ATOM 620 C CA . ASP A 1 79 ? -17.971 13.343 8.486 1.00 88.94 79 ASP A CA 1
ATOM 621 C C . ASP A 1 79 ? -18.410 12.261 7.492 1.00 88.94 79 ASP A C 1
ATOM 623 O O . ASP A 1 79 ? -19.586 11.916 7.436 1.00 88.94 79 ASP A O 1
ATOM 627 N N . THR A 1 80 ? -17.457 11.655 6.775 1.00 87.81 80 THR A N 1
ATOM 628 C CA . THR A 1 80 ? -17.712 10.507 5.892 1.00 87.81 80 THR A CA 1
ATOM 629 C C . THR A 1 80 ? -18.235 9.303 6.672 1.00 87.81 80 THR A C 1
ATOM 631 O O . THR A 1 80 ? -19.170 8.654 6.221 1.00 87.81 80 THR A O 1
ATOM 634 N N . HIS A 1 81 ? -17.664 9.014 7.845 1.00 84.88 81 HIS A N 1
ATOM 635 C CA . HIS A 1 81 ? -18.128 7.929 8.712 1.00 84.88 81 HIS A CA 1
ATOM 636 C C . HIS A 1 81 ? -19.576 8.143 9.158 1.00 84.88 81 HIS A C 1
ATOM 638 O O . HIS A 1 81 ? -20.399 7.247 9.020 1.00 84.88 81 HIS A O 1
ATOM 644 N N . ASN A 1 82 ? -19.899 9.342 9.652 1.00 86.12 82 ASN A N 1
ATOM 645 C CA . ASN A 1 82 ? -21.254 9.649 10.114 1.00 86.12 82 ASN A CA 1
ATOM 646 C C . ASN A 1 82 ? -22.280 9.583 8.971 1.00 86.12 82 ASN A C 1
ATOM 648 O O . ASN A 1 82 ? -23.421 9.189 9.197 1.00 86.12 82 ASN A O 1
ATOM 652 N N . ALA A 1 83 ? -21.886 9.979 7.755 1.00 86.94 83 ALA A N 1
ATOM 653 C CA . ALA A 1 83 ? -22.750 9.891 6.583 1.00 86.94 83 ALA A CA 1
ATOM 654 C C . ALA A 1 83 ? -23.077 8.432 6.224 1.00 86.94 83 ALA A C 1
ATOM 656 O O . ALA A 1 83 ? -24.237 8.125 5.988 1.00 86.94 83 ALA A O 1
ATOM 657 N N . LEU A 1 84 ? -22.084 7.535 6.258 1.00 81.75 84 LEU A N 1
ATOM 658 C CA . LEU A 1 84 ? -22.289 6.109 5.973 1.00 81.75 84 LEU A CA 1
ATOM 659 C C . LEU A 1 84 ? -23.205 5.431 7.000 1.00 81.75 84 LEU A C 1
ATOM 661 O O . LEU A 1 84 ? -24.075 4.661 6.611 1.00 81.75 84 LEU A O 1
ATOM 665 N N . ASP A 1 85 ? -23.053 5.750 8.290 1.00 77.25 85 ASP A N 1
ATOM 666 C CA . ASP A 1 85 ? -23.911 5.193 9.350 1.00 77.25 85 ASP A CA 1
ATOM 667 C C . ASP A 1 85 ? -25.374 5.656 9.219 1.00 77.25 85 ASP A C 1
ATOM 669 O O . ASP A 1 85 ? -26.296 4.953 9.627 1.00 77.25 85 ASP A O 1
ATOM 673 N N . SER A 1 86 ? -25.599 6.844 8.650 1.00 73.19 86 SER A N 1
ATOM 674 C CA . SER A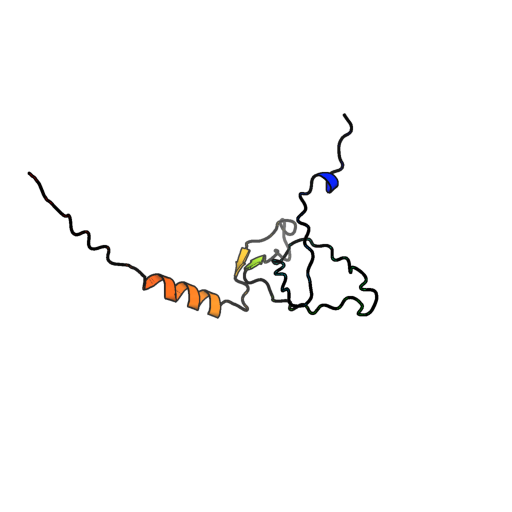 1 86 ? -26.944 7.415 8.494 1.00 73.19 86 SER A CA 1
ATOM 675 C C . SER A 1 86 ? -27.761 6.717 7.400 1.00 73.19 86 SER A C 1
ATOM 677 O O . SER A 1 86 ? -28.987 6.726 7.466 1.00 73.19 86 SER A O 1
ATOM 679 N N . ASP A 1 87 ? -27.099 6.086 6.426 1.00 64.25 87 ASP A N 1
ATOM 680 C CA . ASP A 1 87 ? -27.753 5.410 5.301 1.00 64.25 87 ASP A CA 1
ATOM 681 C C . ASP A 1 87 ? -28.204 3.971 5.645 1.00 64.25 87 ASP A C 1
ATOM 683 O O . ASP A 1 87 ? -29.043 3.395 4.949 1.00 64.25 87 ASP A O 1
ATOM 687 N N . GLU A 1 88 ? -27.686 3.365 6.722 1.00 59.81 88 GLU A N 1
ATOM 688 C CA . GLU A 1 88 ? -28.019 1.977 7.084 1.00 59.81 88 GLU A CA 1
ATOM 689 C C . GLU A 1 88 ? -29.384 1.835 7.791 1.00 59.81 88 GLU A C 1
ATOM 691 O O . GLU A 1 88 ? -30.007 0.770 7.706 1.00 59.81 88 GLU A O 1
ATOM 696 N N . GLU A 1 89 ? -29.915 2.896 8.416 1.00 57.44 89 GLU A N 1
ATOM 697 C CA . GLU A 1 89 ? -31.193 2.839 9.154 1.00 57.44 89 GLU A CA 1
ATOM 698 C C . GLU A 1 89 ? -32.459 2.894 8.266 1.00 57.44 89 GLU A C 1
ATOM 700 O O . GLU A 1 89 ? -33.547 2.548 8.734 1.00 57.44 89 GLU A O 1
ATOM 705 N N . GLU A 1 90 ? -32.359 3.232 6.973 1.00 55.16 90 GLU A N 1
ATOM 706 C CA . GLU A 1 90 ? -33.519 3.259 6.054 1.00 55.16 90 GLU A CA 1
ATOM 707 C C . GLU A 1 90 ? -33.805 1.916 5.347 1.00 55.16 90 GLU A C 1
ATOM 709 O O . GLU A 1 90 ? -34.824 1.766 4.670 1.00 55.16 90 GLU A O 1
ATOM 714 N N . SER A 1 91 ? -32.968 0.890 5.535 1.00 50.78 91 SER A N 1
ATOM 715 C CA . SER A 1 91 ? -33.082 -0.394 4.821 1.00 50.78 91 SER A CA 1
ATOM 716 C C . SER A 1 91 ? -33.816 -1.502 5.597 1.00 50.78 91 SER A C 1
ATOM 718 O O . SER A 1 91 ? -33.515 -2.689 5.467 1.00 50.78 91 SER A O 1
ATOM 720 N N . SER A 1 92 ? -34.845 -1.160 6.378 1.00 51.44 92 SER A N 1
ATOM 721 C CA . SER A 1 92 ? -35.756 -2.166 6.947 1.00 51.44 92 SER A CA 1
ATOM 722 C C . SER A 1 92 ? -36.740 -2.676 5.881 1.00 51.44 92 SER A C 1
ATOM 724 O O . SER A 1 92 ? -37.905 -2.285 5.798 1.00 51.44 92 SER A O 1
ATOM 726 N N . PHE A 1 93 ? -36.259 -3.589 5.031 1.00 49.16 93 PHE A N 1
ATOM 727 C CA . PHE A 1 93 ? -37.087 -4.345 4.090 1.00 49.16 93 PHE A CA 1
ATOM 728 C C . PHE A 1 93 ? -38.194 -5.089 4.854 1.00 49.16 93 PHE A C 1
ATOM 730 O O . PHE A 1 93 ? -37.963 -6.092 5.535 1.00 49.16 93 PHE A O 1
ATOM 737 N N . SER A 1 94 ? -39.422 -4.594 4.715 1.00 47.06 94 SER A N 1
ATOM 738 C CA . SER A 1 94 ? -40.636 -5.244 5.200 1.00 47.06 94 SER A CA 1
ATOM 739 C C . SER A 1 94 ? -40.827 -6.574 4.469 1.00 47.06 94 SER A C 1
ATOM 741 O O . SER A 1 94 ? -41.378 -6.628 3.370 1.00 47.06 94 SER A O 1
ATOM 743 N N . SER A 1 95 ? -40.360 -7.667 5.069 1.00 50.75 95 SER A N 1
ATOM 744 C CA . SER A 1 95 ? -40.626 -9.019 4.574 1.00 50.75 95 SER A CA 1
ATOM 745 C C . SER A 1 95 ? -42.081 -9.380 4.880 1.00 50.75 95 SER A C 1
ATOM 747 O O . SER A 1 95 ? -42.391 -9.929 5.934 1.00 50.75 95 SER A O 1
ATOM 749 N N . SER A 1 96 ? -42.994 -9.042 3.967 1.00 47.09 96 SER A N 1
ATOM 750 C CA . SER A 1 96 ? -44.362 -9.567 3.984 1.00 47.09 96 SER A CA 1
ATOM 751 C C . SER A 1 96 ? -44.343 -11.014 3.480 1.00 47.09 96 SER A C 1
ATOM 753 O O . SER A 1 96 ? -44.301 -11.295 2.284 1.00 47.09 96 SER A O 1
ATOM 755 N N . SER A 1 97 ? -44.326 -11.963 4.412 1.00 49.44 97 SER A N 1
ATOM 756 C CA . SER A 1 97 ? -44.497 -13.383 4.120 1.00 49.44 97 SER A CA 1
ATOM 757 C C . SER A 1 97 ? -45.965 -13.662 3.781 1.00 49.44 97 SER A C 1
ATOM 759 O O . SER A 1 97 ? -46.819 -13.800 4.654 1.00 49.44 97 SER A O 1
ATOM 761 N N . SER A 1 98 ? -46.282 -13.764 2.490 1.00 48.53 98 SER A N 1
ATOM 762 C CA . SER A 1 98 ? -47.530 -14.392 2.053 1.00 48.53 98 SER A CA 1
ATOM 763 C C . SER A 1 98 ? -47.338 -15.910 2.089 1.00 48.53 98 SER A C 1
ATOM 765 O O . SER A 1 98 ? -46.663 -16.502 1.250 1.00 48.53 98 SER A O 1
ATOM 767 N N . ALA A 1 99 ? -47.895 -16.546 3.120 1.00 44.09 99 ALA A N 1
ATOM 768 C CA . ALA A 1 99 ? -47.982 -17.995 3.209 1.00 44.09 99 ALA A CA 1
ATOM 769 C C . ALA A 1 99 ? -48.935 -18.509 2.118 1.00 44.09 99 ALA A C 1
ATOM 771 O O . ALA A 1 99 ? -50.146 -18.308 2.196 1.00 44.09 99 ALA A O 1
ATOM 772 N N . ALA A 1 100 ? -48.391 -19.170 1.097 1.00 43.72 100 ALA A N 1
ATOM 773 C CA . ALA A 1 100 ? -49.175 -19.950 0.151 1.00 43.72 100 ALA A CA 1
ATOM 774 C C . ALA A 1 100 ? -49.592 -21.267 0.822 1.00 43.72 100 ALA A C 1
ATOM 776 O O . ALA A 1 100 ? -48.832 -22.232 0.878 1.00 43.72 100 ALA A O 1
ATOM 777 N N . THR A 1 101 ? -50.807 -21.301 1.361 1.00 47.84 101 THR A N 1
ATOM 778 C CA . THR A 1 101 ? -51.518 -22.546 1.647 1.00 47.84 101 THR A CA 1
ATOM 779 C C . THR A 1 101 ? -52.118 -23.067 0.346 1.00 47.84 101 THR A C 1
ATOM 781 O O . THR A 1 101 ? -52.983 -22.444 -0.264 1.00 47.84 101 THR A O 1
ATOM 784 N N . SER A 1 102 ? -51.678 -24.237 -0.098 1.00 45.94 102 SER A N 1
ATOM 785 C CA . SER A 1 102 ? -52.416 -25.042 -1.072 1.00 45.94 102 SER A CA 1
ATOM 786 C C . SER A 1 102 ? -52.334 -26.485 -0.606 1.00 45.94 102 SER A C 1
ATOM 788 O O . SER A 1 102 ? -51.307 -27.143 -0.744 1.00 45.94 102 SER A O 1
ATOM 790 N N . GLY A 1 103 ? -53.402 -26.911 0.065 1.00 46.44 103 GLY A N 1
ATOM 791 C CA . GLY A 1 103 ? -53.659 -28.301 0.388 1.00 46.44 103 GLY A CA 1
ATOM 792 C C . GLY A 1 103 ? -54.578 -28.925 -0.658 1.00 46.44 103 GLY A C 1
ATOM 793 O O . GLY A 1 103 ? -55.492 -28.252 -1.130 1.00 46.44 103 GLY A O 1
ATOM 794 N N . LEU A 1 104 ? -54.315 -30.218 -0.875 1.00 38.59 104 LEU A N 1
ATOM 795 C CA . LEU A 1 104 ? -55.101 -31.263 -1.547 1.00 38.59 104 LEU A CA 1
ATOM 796 C C . LEU A 1 104 ? -55.196 -31.201 -3.076 1.00 38.59 104 LEU A C 1
ATOM 798 O O . LEU A 1 104 ? -55.917 -30.340 -3.619 1.00 38.59 104 LEU A O 1
#

Secondary structure (DSSP, 8-state):
-PPPPSGGGS--------TT------TT------PPPPTTT-----------SEEE---SSSTTTTS---EEE-GGGHHHHHHHHHHGGG--------------

Organism: NCBI:txid3111310

Foldseek 3Di:
DDDDDPVVPDDDDDDDADPPDDDDDDPPDDDDDDFDQDPPDGDDDDDDDDDDQKDFDQDPDDPCSPPGHDIDGDPVCVVVVVVVVVVVVVPPPPPPDDDDDDDD

Sequence (104 aa):
MAKRSLVERIPRVEVVVQPGHILYIPALWWHEVTALPHPELGCMSVSHTYEPFYGRVQPRTGPGASRLGSVICNPAYRDTHNALDSDEEESSFSSSSSAATSGL